Protein AF-A0A422QF37-F1 (afdb_monomer_lite)

InterPro domains:
  IPR006311 Twin-arginine translocation pathway, signal sequence [PS51318] (1-43)
  IPR012675 Beta-grasp domain superfamily [G3DSA:3.10.20.30] (57-100)
  IPR036010 2Fe-2S ferredoxin-like superfamily [SSF54292] (59-100)
  IPR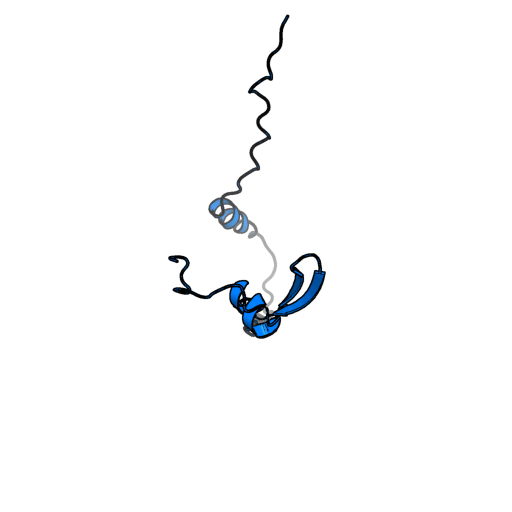052914 Aldehyde Oxidoreductase Iron-Sulfur Subunit [PTHR45331] (57-100)

Foldseek 3Di:
DDDDDDPPPDDDDPPDDDPVVVVVVVPPDDDDDDDDDPDDPPPDPPCVVVPPPPWFDWDWDADPNRIDIDGHRPPQDPQCCCCVVVVNPPRDDDPVPPPD

Radius of gyration: 27.34 Å; chains: 1; bounding box: 63×70×47 Å

pLDDT: mean 74.33, std 21.03, range [38.97, 98.38]

Structure (mmCIF, N/CA/C/O backbone):
data_AF-A0A422QF37-F1
#
_entry.id   AF-A0A422QF37-F1
#
loop_
_atom_site.group_PDB
_atom_site.id
_atom_site.type_symbol
_atom_site.label_atom_id
_atom_site.label_alt_id
_atom_site.label_comp_id
_atom_site.label_asym_id
_atom_site.label_entity_id
_atom_site.label_seq_id
_atom_site.pdbx_PDB_ins_code
_atom_site.Cartn_x
_atom_site.Cartn_y
_atom_site.Cartn_z
_atom_site.occupancy
_atom_site.B_iso_or_equiv
_atom_site.auth_seq_id
_atom_site.auth_comp_id
_atom_site.auth_asym_id
_atom_site.auth_atom_id
_atom_site.pdbx_PDB_model_num
ATOM 1 N N . MET A 1 1 ? 28.742 34.259 35.818 1.00 45.09 1 MET A N 1
ATOM 2 C CA . MET A 1 1 ? 27.998 32.984 35.748 1.00 45.09 1 MET A CA 1
ATOM 3 C C . MET A 1 1 ? 27.506 32.895 34.306 1.00 45.09 1 MET A C 1
ATOM 5 O O . MET A 1 1 ? 26.608 33.644 33.968 1.00 45.09 1 MET A O 1
ATOM 9 N N . THR A 1 2 ? 28.218 32.303 33.339 1.00 47.06 2 THR A N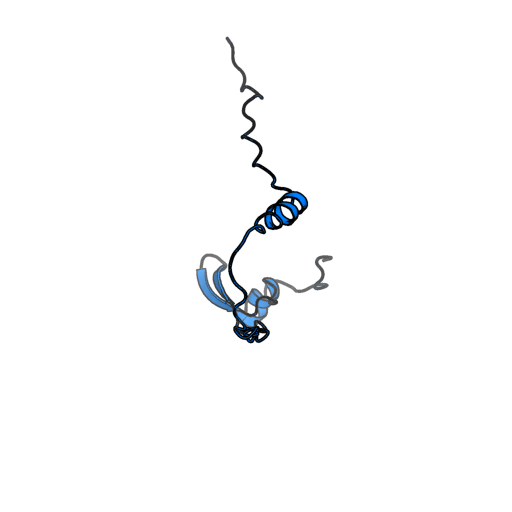 1
ATOM 10 C CA . THR A 1 2 ? 28.639 30.887 33.215 1.00 47.06 2 THR A CA 1
ATOM 11 C C . THR A 1 2 ? 27.469 29.937 33.510 1.00 47.06 2 THR A C 1
ATOM 13 O O . THR A 1 2 ? 26.886 30.064 34.581 1.00 47.06 2 THR A O 1
ATOM 16 N N . THR A 1 3 ? 27.037 29.037 32.620 1.00 58.28 3 THR A N 1
ATOM 17 C CA . THR A 1 3 ? 27.677 28.506 31.393 1.00 58.28 3 THR A CA 1
ATOM 18 C C . THR A 1 3 ? 26.597 28.212 30.337 1.00 58.28 3 THR A C 1
ATOM 20 O O . THR A 1 3 ? 25.562 27.648 30.682 1.00 58.28 3 THR A O 1
ATOM 23 N N . GLY A 1 4 ? 26.806 28.593 29.070 1.00 55.34 4 GLY A N 1
ATOM 24 C CA . GLY A 1 4 ? 25.956 28.136 27.954 1.00 55.34 4 GLY A CA 1
ATOM 25 C C . GLY A 1 4 ? 26.324 26.704 27.529 1.00 55.34 4 GLY A C 1
ATOM 26 O O . GLY A 1 4 ? 27.439 26.282 27.827 1.00 55.34 4 GLY A O 1
ATOM 27 N N . PRO A 1 5 ? 25.437 25.940 26.865 1.00 64.00 5 PRO A N 1
ATOM 28 C CA . PRO A 1 5 ? 25.730 24.554 26.496 1.00 64.00 5 PRO A CA 1
ATOM 29 C C . PRO A 1 5 ? 26.975 24.454 25.602 1.00 64.00 5 PRO A C 1
ATOM 31 O O . PRO A 1 5 ? 27.099 25.157 24.600 1.00 64.00 5 PRO A O 1
ATOM 34 N N . ASP A 1 6 ? 27.895 23.577 26.001 1.00 59.44 6 ASP A N 1
ATOM 35 C CA . ASP A 1 6 ? 29.190 23.359 25.357 1.00 59.44 6 ASP A CA 1
ATOM 36 C C . ASP A 1 6 ? 29.020 22.678 23.977 1.00 59.44 6 ASP A C 1
ATOM 38 O O . ASP A 1 6 ? 28.445 21.583 23.909 1.00 59.44 6 ASP A O 1
ATOM 42 N N . PRO A 1 7 ? 29.525 23.269 22.872 1.00 56.38 7 PRO A N 1
ATOM 43 C CA . PRO A 1 7 ? 29.453 22.667 21.538 1.00 56.38 7 PRO A CA 1
ATOM 44 C C . PRO A 1 7 ? 30.320 21.402 21.371 1.00 56.38 7 PRO A C 1
ATOM 46 O O . PRO A 1 7 ? 30.274 20.772 20.317 1.00 56.38 7 PRO A O 1
ATOM 49 N N . SER A 1 8 ? 31.100 21.007 22.382 1.00 56.88 8 SER A N 1
ATOM 50 C CA . SER A 1 8 ? 32.065 19.897 22.315 1.00 56.88 8 SER A CA 1
ATOM 51 C C . SER A 1 8 ? 31.460 18.495 22.492 1.00 56.88 8 SER A C 1
ATOM 53 O O . SER A 1 8 ? 32.194 17.510 22.477 1.00 56.88 8 SER A O 1
ATOM 55 N N . SER A 1 9 ? 30.137 18.365 22.643 1.00 59.03 9 SER A N 1
ATOM 56 C CA . SER A 1 9 ? 29.446 17.073 22.832 1.00 59.03 9 SER A CA 1
ATOM 57 C C . SER A 1 9 ? 28.930 16.446 21.525 1.00 59.03 9 SER A C 1
ATOM 59 O O . SER A 1 9 ? 27.800 15.965 21.437 1.00 59.03 9 SER A O 1
ATOM 61 N N . LEU A 1 10 ? 29.781 16.407 20.494 1.00 60.62 10 LEU A N 1
ATOM 62 C CA . LEU A 1 10 ? 29.541 15.552 19.327 1.00 60.62 10 LEU A CA 1
ATOM 63 C C . LEU A 1 10 ? 29.683 14.071 19.735 1.00 60.62 10 LEU A C 1
ATOM 65 O O . LEU A 1 10 ? 30.663 13.723 20.399 1.00 60.62 10 LEU A O 1
ATOM 69 N N . PRO A 1 11 ? 28.754 13.176 19.344 1.00 64.25 11 PRO A N 1
ATOM 70 C CA . PRO A 1 11 ? 28.915 11.748 19.593 1.00 64.25 11 PRO A CA 1
ATOM 71 C C . PRO A 1 11 ? 30.153 11.216 18.848 1.00 64.25 11 PRO A C 1
ATOM 73 O O . PRO A 1 11 ? 30.499 11.746 17.786 1.00 64.25 11 PRO A O 1
ATOM 76 N N . PRO A 1 12 ? 30.819 10.160 19.354 1.00 60.59 12 PRO A N 1
ATOM 77 C CA . PRO A 1 12 ? 31.930 9.542 18.644 1.00 60.59 12 PRO A CA 1
ATOM 78 C C . PRO A 1 12 ? 31.447 9.067 17.272 1.00 60.59 12 PRO A C 1
ATOM 80 O O . PRO A 1 12 ? 30.552 8.226 17.173 1.00 60.59 12 PRO A O 1
ATOM 83 N N . GLN A 1 13 ? 32.034 9.639 16.219 1.00 58.84 13 GLN A N 1
ATOM 84 C CA . GLN A 1 13 ? 31.704 9.327 14.831 1.00 58.84 13 GLN A CA 1
ATOM 85 C C . GLN A 1 13 ? 31.840 7.818 14.613 1.00 58.84 13 GLN A C 1
ATOM 87 O O . GLN A 1 13 ? 32.934 7.268 14.750 1.00 58.84 13 GLN A O 1
ATOM 92 N N . ALA A 1 14 ? 30.725 7.150 14.307 1.00 62.84 14 ALA A N 1
ATOM 93 C CA . ALA A 1 14 ? 30.696 5.702 14.154 1.00 62.84 14 ALA A CA 1
ATOM 94 C C . ALA A 1 14 ? 31.714 5.263 13.092 1.00 62.84 14 ALA A C 1
ATOM 96 O O . ALA A 1 14 ? 31.694 5.773 11.970 1.00 62.84 14 ALA A O 1
ATOM 97 N N . THR A 1 15 ? 32.598 4.327 13.453 1.00 62.44 15 THR A N 1
ATOM 98 C CA . THR A 1 15 ? 33.703 3.857 12.607 1.00 62.44 15 THR A CA 1
ATOM 99 C C . THR A 1 15 ? 33.187 3.364 11.258 1.00 62.44 15 THR A C 1
ATOM 101 O O . THR A 1 15 ? 32.704 2.239 11.124 1.00 62.44 15 THR A O 1
ATOM 104 N N . GLN A 1 16 ? 33.291 4.217 10.240 1.00 64.25 16 GLN A N 1
ATOM 105 C CA . GLN A 1 16 ? 32.826 3.925 8.892 1.00 64.25 16 GLN A CA 1
ATOM 106 C C . GLN A 1 16 ? 33.836 3.007 8.198 1.00 64.25 16 GLN A C 1
ATOM 108 O O . GLN A 1 16 ? 34.762 3.461 7.528 1.00 64.25 16 GLN A O 1
ATOM 113 N N . VAL A 1 17 ? 33.663 1.696 8.372 1.00 73.62 17 VAL A N 1
ATOM 114 C CA . VAL A 1 17 ? 34.494 0.693 7.699 1.00 73.62 17 VAL A CA 1
ATOM 115 C C . VAL A 1 17 ? 34.257 0.783 6.192 1.00 73.62 17 VAL A C 1
ATOM 117 O O . VAL A 1 17 ? 33.164 0.516 5.688 1.00 73.62 17 VAL A O 1
ATOM 120 N N . ASN A 1 18 ? 35.294 1.180 5.457 1.00 78.38 18 ASN A N 1
ATOM 121 C CA . ASN A 1 18 ? 35.231 1.287 4.009 1.00 78.38 18 ASN A CA 1
ATOM 122 C C . ASN A 1 18 ? 35.194 -0.121 3.391 1.00 78.38 18 ASN A C 1
ATOM 124 O O . ASN A 1 18 ? 36.042 -0.962 3.688 1.00 78.38 18 ASN A O 1
ATOM 128 N N . ARG A 1 19 ? 34.232 -0.370 2.491 1.00 73.12 19 ARG A N 1
ATOM 129 C CA . ARG A 1 19 ? 34.035 -1.669 1.815 1.00 73.12 19 ARG A CA 1
ATOM 130 C C . ARG A 1 19 ? 35.318 -2.193 1.157 1.00 73.12 19 ARG A C 1
ATOM 132 O O . ARG A 1 19 ? 35.522 -3.400 1.093 1.00 73.12 19 ARG A O 1
ATOM 139 N N . ARG A 1 20 ? 36.183 -1.285 0.692 1.00 67.56 20 ARG A N 1
ATOM 140 C CA . ARG A 1 20 ? 37.471 -1.604 0.065 1.00 67.56 20 ARG A CA 1
ATOM 141 C C . ARG A 1 20 ? 38.468 -2.249 1.037 1.00 67.56 20 ARG A C 1
ATOM 143 O O . ARG A 1 20 ? 39.134 -3.201 0.652 1.00 67.56 20 ARG A O 1
ATOM 150 N N . GLU A 1 21 ? 38.511 -1.788 2.287 1.00 61.06 21 GLU A N 1
ATOM 151 C CA . GLU A 1 21 ? 39.372 -2.351 3.340 1.00 61.06 21 GLU A CA 1
ATOM 152 C C . GLU A 1 21 ? 38.886 -3.743 3.764 1.00 61.06 21 GLU A C 1
ATOM 154 O O . GLU A 1 21 ? 39.682 -4.665 3.924 1.00 61.06 21 GLU A O 1
ATOM 159 N N . PHE A 1 22 ? 37.563 -3.932 3.857 1.00 62.31 22 PHE A N 1
ATOM 160 C CA . PHE A 1 22 ? 36.976 -5.238 4.167 1.00 62.31 22 PHE A CA 1
ATOM 161 C C . PHE A 1 22 ? 37.306 -6.295 3.099 1.00 62.31 22 PHE A C 1
ATOM 163 O O . PHE A 1 22 ? 37.675 -7.414 3.440 1.00 62.31 22 PHE A O 1
ATOM 170 N N . VAL A 1 23 ? 37.241 -5.941 1.809 1.00 65.81 23 VAL A N 1
ATOM 171 C CA . VAL A 1 23 ? 37.599 -6.860 0.710 1.00 65.81 23 VAL A CA 1
ATOM 172 C C . VAL A 1 23 ? 39.092 -7.218 0.723 1.00 65.81 23 VAL A C 1
ATOM 174 O O . VAL A 1 23 ? 39.445 -8.363 0.452 1.00 65.81 23 VAL A O 1
ATOM 177 N N . LEU A 1 24 ? 39.973 -6.277 1.082 1.00 57.56 24 LEU A N 1
ATOM 178 C CA . LEU A 1 24 ? 41.414 -6.536 1.210 1.00 57.56 24 LEU A CA 1
ATOM 179 C C . LEU A 1 24 ? 41.751 -7.429 2.419 1.00 57.56 24 LEU A C 1
ATOM 181 O O . LEU A 1 24 ? 42.686 -8.225 2.348 1.00 57.56 24 LEU A O 1
ATOM 185 N N . SER A 1 25 ? 40.961 -7.359 3.496 1.00 56.53 25 SER A N 1
ATOM 186 C CA . SER A 1 25 ? 41.148 -8.150 4.723 1.00 56.53 25 SER A CA 1
ATOM 187 C C . SER A 1 25 ? 40.965 -9.668 4.555 1.00 56.53 25 SER A C 1
ATOM 189 O O . SER A 1 25 ? 41.348 -10.412 5.456 1.00 56.53 25 SER A O 1
ATOM 191 N N . VAL A 1 26 ? 40.364 -10.148 3.461 1.00 58.47 26 VAL A N 1
ATOM 192 C CA . VAL A 1 26 ? 40.031 -11.578 3.270 1.00 58.47 26 VAL A CA 1
ATOM 193 C C . VAL A 1 26 ? 41.186 -12.381 2.635 1.00 58.47 26 VAL A C 1
ATOM 195 O O . VAL A 1 26 ? 41.140 -13.606 2.583 1.00 58.47 26 VAL A O 1
ATOM 198 N N . LEU A 1 27 ? 42.257 -11.723 2.176 1.00 52.53 27 LEU A N 1
ATOM 199 C CA . LEU A 1 27 ? 43.290 -12.336 1.323 1.00 52.53 27 LEU A CA 1
ATOM 200 C C . LEU A 1 27 ? 44.497 -12.972 2.050 1.00 52.53 27 LEU A C 1
ATOM 202 O O . LEU A 1 27 ? 45.434 -13.406 1.383 1.00 52.53 27 LEU A O 1
ATOM 206 N N . SER A 1 28 ? 44.523 -13.036 3.386 1.00 53.22 28 SER A N 1
ATOM 207 C CA . SER A 1 28 ? 45.755 -13.290 4.163 1.00 53.22 28 SER A CA 1
ATOM 208 C C . SER A 1 28 ? 45.806 -14.596 4.982 1.00 53.22 28 SER A C 1
ATOM 210 O O . SER A 1 28 ? 46.470 -14.644 6.017 1.00 53.22 28 SER A O 1
ATOM 212 N N . VAL A 1 29 ? 45.194 -15.692 4.508 1.00 55.72 29 VAL A N 1
ATOM 213 C CA . VAL A 1 29 ? 45.396 -17.048 5.079 1.00 55.72 29 VAL A CA 1
ATOM 214 C C . VAL A 1 29 ? 45.787 -18.065 3.996 1.00 55.72 29 VAL A C 1
ATOM 216 O O . VAL A 1 29 ? 44.951 -18.827 3.518 1.00 55.72 29 VAL A O 1
ATOM 219 N N . ALA A 1 30 ? 47.071 -18.092 3.612 1.00 50.75 30 ALA A N 1
ATOM 220 C CA . ALA A 1 30 ? 47.637 -19.140 2.747 1.00 50.75 30 ALA A CA 1
ATOM 221 C C . ALA A 1 30 ? 49.179 -19.264 2.848 1.00 50.75 30 ALA A C 1
ATOM 223 O O . ALA A 1 30 ? 49.894 -18.652 2.059 1.00 50.75 30 ALA A O 1
ATOM 224 N N . ALA A 1 31 ? 49.678 -20.065 3.804 1.00 46.56 31 ALA A N 1
ATOM 225 C CA . ALA A 1 31 ? 50.990 -20.759 3.831 1.00 46.56 31 ALA A CA 1
ATOM 226 C C . ALA A 1 31 ? 51.208 -21.395 5.227 1.00 46.56 31 ALA A C 1
ATOM 228 O O . ALA A 1 31 ? 50.864 -20.757 6.215 1.00 46.56 31 ALA A O 1
ATOM 229 N N . ALA A 1 32 ? 51.821 -22.565 5.454 1.00 47.53 32 ALA A N 1
ATOM 230 C CA . ALA A 1 32 ? 52.123 -23.782 4.671 1.00 47.53 32 ALA A CA 1
ATOM 231 C C . ALA A 1 32 ? 52.595 -24.863 5.707 1.00 47.53 32 ALA A C 1
ATOM 233 O O . ALA A 1 32 ? 52.823 -24.505 6.859 1.00 47.53 32 ALA A O 1
ATOM 234 N N . SER A 1 33 ? 52.789 -26.172 5.483 1.00 48.31 33 SER A N 1
ATOM 235 C CA . SER A 1 33 ? 52.780 -27.079 4.314 1.00 48.31 33 SER A CA 1
ATOM 236 C C . SER A 1 33 ? 52.379 -28.499 4.782 1.00 48.31 33 SER A C 1
ATOM 238 O O . SER A 1 33 ? 52.597 -28.813 5.951 1.00 48.31 33 SER A O 1
ATOM 240 N N . GLY A 1 34 ? 51.927 -29.410 3.903 1.00 41.72 34 GLY A N 1
ATOM 241 C CA . GLY A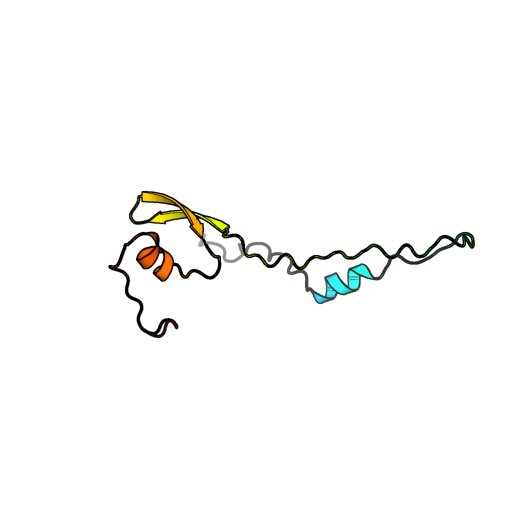 1 34 ? 51.799 -30.835 4.271 1.00 41.72 34 GLY A CA 1
ATOM 242 C C . GLY A 1 34 ? 51.177 -31.767 3.220 1.00 41.72 34 GLY A C 1
ATOM 243 O O . GLY A 1 34 ? 50.018 -31.595 2.881 1.00 41.72 34 GLY A O 1
ATOM 244 N N . ALA A 1 35 ? 51.957 -32.770 2.787 1.00 46.38 35 ALA A N 1
ATOM 245 C CA . ALA A 1 35 ? 51.596 -34.015 2.079 1.00 46.38 35 ALA A CA 1
ATOM 246 C C . ALA A 1 35 ? 50.670 -33.972 0.834 1.00 46.38 35 ALA A C 1
ATOM 248 O O . ALA A 1 35 ? 49.508 -33.583 0.876 1.00 46.38 35 ALA A O 1
ATOM 249 N N . VAL A 1 36 ? 51.166 -34.544 -0.272 1.00 47.34 36 VAL A N 1
ATOM 250 C CA . VAL A 1 36 ? 50.378 -34.850 -1.478 1.00 47.34 36 VAL A CA 1
ATOM 251 C C . VAL A 1 36 ? 49.398 -36.005 -1.234 1.00 47.34 36 VAL A C 1
ATOM 253 O O . VAL A 1 36 ? 49.730 -37.174 -1.413 1.00 47.34 36 VAL A O 1
ATOM 256 N N . GLY A 1 37 ? 48.171 -35.672 -0.842 1.00 40.50 37 GLY A N 1
ATOM 257 C CA . GLY A 1 37 ? 47.025 -36.572 -0.931 1.00 40.50 37 GLY A CA 1
ATOM 258 C C . GLY A 1 37 ? 46.249 -36.309 -2.218 1.00 40.50 37 GLY A C 1
ATOM 259 O O . GLY A 1 37 ? 45.730 -35.211 -2.403 1.00 40.50 37 GLY A O 1
ATOM 260 N N . ALA A 1 38 ? 46.133 -37.312 -3.091 1.00 49.19 38 ALA A N 1
ATOM 261 C CA . ALA A 1 38 ? 45.121 -37.310 -4.143 1.00 49.19 38 ALA A CA 1
ATOM 262 C C . ALA A 1 38 ? 43.754 -37.581 -3.494 1.00 49.19 38 ALA A C 1
ATOM 264 O O . ALA A 1 38 ? 43.303 -38.720 -3.436 1.00 49.19 38 ALA A O 1
ATOM 265 N N . GLY A 1 39 ? 43.163 -36.536 -2.917 1.00 39.94 39 GLY A N 1
ATOM 266 C CA . GLY A 1 39 ? 41.778 -36.520 -2.466 1.00 39.94 39 GLY A CA 1
ATOM 267 C C . GLY A 1 39 ? 40.982 -35.618 -3.394 1.00 39.94 39 GLY A C 1
ATOM 268 O O . GLY A 1 39 ? 41.378 -34.471 -3.607 1.00 39.94 39 GLY A O 1
ATOM 269 N N . GLU A 1 40 ? 39.908 -36.155 -3.970 1.00 38.97 40 GLU A N 1
ATOM 270 C CA . GLU A 1 40 ? 39.037 -35.469 -4.920 1.00 38.97 40 GLU A CA 1
ATOM 271 C C . GLU A 1 40 ? 38.790 -34.004 -4.547 1.00 38.97 40 GLU A C 1
ATOM 273 O O . GLU A 1 40 ? 38.388 -33.680 -3.426 1.00 38.97 40 GLU A O 1
ATOM 278 N N . ALA A 1 41 ? 38.923 -33.123 -5.541 1.00 48.75 41 ALA A N 1
ATOM 279 C CA . ALA A 1 41 ? 38.297 -31.813 -5.499 1.00 48.75 41 ALA A CA 1
ATOM 280 C C . ALA A 1 41 ? 36.776 -32.021 -5.481 1.00 48.75 41 ALA A C 1
ATOM 282 O O . ALA A 1 41 ? 36.124 -32.043 -6.526 1.00 48.75 41 ALA A O 1
ATOM 283 N N . GLN A 1 42 ? 36.220 -32.228 -4.284 1.00 45.38 42 GLN A N 1
ATOM 284 C CA . GLN A 1 42 ? 34.787 -32.322 -4.067 1.00 45.38 42 GLN A CA 1
ATOM 285 C C . GLN A 1 42 ? 34.185 -30.957 -4.384 1.00 45.38 42 GLN A C 1
ATOM 287 O O . GLN A 1 42 ? 34.125 -30.068 -3.534 1.00 45.38 42 GLN A O 1
ATOM 292 N N . ALA A 1 43 ? 33.768 -30.795 -5.639 1.00 51.03 43 ALA A N 1
ATOM 293 C CA . ALA A 1 43 ? 32.946 -29.684 -6.063 1.00 51.03 43 ALA A CA 1
ATOM 294 C C . ALA A 1 43 ? 31.687 -29.712 -5.198 1.00 51.03 43 ALA A C 1
ATOM 296 O O . ALA A 1 43 ? 30.814 -30.562 -5.378 1.00 51.03 43 ALA A O 1
ATOM 297 N N . GLN A 1 44 ? 31.623 -28.809 -4.220 1.00 54.69 44 GLN A N 1
ATOM 298 C CA . GLN A 1 44 ? 30.396 -28.582 -3.481 1.00 54.69 44 GLN A CA 1
ATOM 299 C C . GLN A 1 44 ? 29.346 -28.180 -4.516 1.00 54.69 44 GLN A C 1
ATOM 301 O O . GLN A 1 44 ? 29.595 -27.231 -5.270 1.00 54.69 44 GLN A O 1
ATOM 306 N N . PRO A 1 45 ? 28.209 -28.892 -4.605 1.00 51.22 45 PRO A N 1
ATOM 307 C CA . PRO A 1 45 ? 27.119 -28.425 -5.426 1.00 51.22 45 PRO A CA 1
ATOM 308 C C . PRO A 1 45 ? 26.672 -27.110 -4.802 1.00 51.22 45 PRO A C 1
ATOM 310 O O . PRO A 1 45 ? 26.017 -27.086 -3.761 1.00 51.22 45 PRO A O 1
ATOM 313 N N . V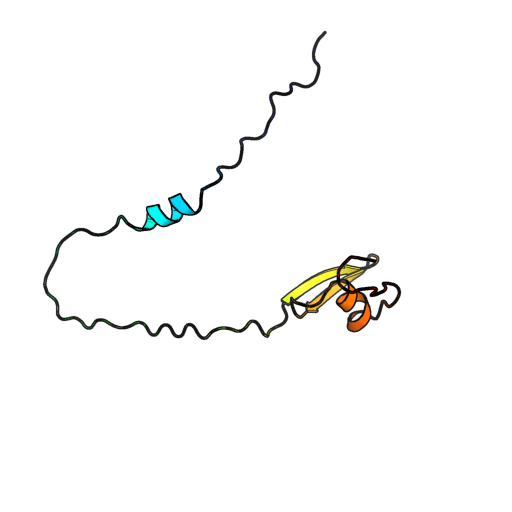AL A 1 46 ? 27.044 -26.003 -5.444 1.00 54.59 46 VAL A N 1
ATOM 314 C CA . VAL A 1 46 ? 26.372 -24.724 -5.250 1.00 54.59 46 VAL A CA 1
ATOM 315 C C . VAL A 1 46 ? 25.007 -24.831 -5.914 1.00 54.59 46 VAL A C 1
ATOM 317 O O . VAL A 1 46 ? 24.696 -24.137 -6.877 1.00 54.59 46 VAL A O 1
ATOM 320 N N . ASP A 1 47 ? 24.166 -25.684 -5.326 1.00 52.47 47 ASP A N 1
ATOM 321 C CA . ASP A 1 47 ? 22.713 -25.628 -5.415 1.00 52.47 47 ASP A CA 1
ATOM 322 C C . ASP A 1 47 ? 22.240 -24.399 -4.619 1.00 52.47 47 ASP A C 1
ATOM 324 O O . ASP A 1 47 ? 21.407 -24.438 -3.716 1.00 52.47 47 ASP A O 1
ATOM 328 N N . ALA A 1 48 ? 22.824 -23.253 -4.980 1.00 55.75 48 ALA A N 1
ATOM 329 C CA . ALA A 1 48 ? 22.238 -21.947 -4.827 1.00 55.75 48 ALA A CA 1
ATOM 330 C C . ALA A 1 48 ? 21.078 -21.888 -5.822 1.00 55.75 48 ALA A C 1
ATOM 332 O O . ALA A 1 48 ? 21.106 -21.141 -6.804 1.00 55.75 48 ALA A O 1
ATOM 333 N N . ALA A 1 49 ? 20.063 -22.715 -5.553 1.00 53.75 49 ALA A N 1
ATOM 334 C CA . ALA A 1 49 ? 18.724 -22.500 -6.034 1.00 53.75 49 ALA A CA 1
ATOM 335 C C . ALA A 1 49 ? 18.438 -21.023 -5.782 1.00 53.75 49 ALA A C 1
ATOM 337 O O . ALA A 1 49 ? 18.463 -20.551 -4.642 1.00 53.75 49 ALA A O 1
ATOM 338 N N . LEU A 1 50 ? 18.280 -20.273 -6.871 1.00 56.97 50 LEU A N 1
ATOM 339 C CA . LEU A 1 50 ? 17.914 -18.874 -6.806 1.00 56.97 50 LEU A CA 1
ATOM 340 C C . LEU A 1 50 ? 16.523 -18.841 -6.179 1.00 56.97 50 LEU A C 1
ATOM 342 O O . LEU A 1 50 ? 15.530 -18.992 -6.889 1.00 56.97 50 LEU A O 1
ATOM 346 N N . GLU A 1 51 ? 16.455 -18.694 -4.855 1.00 56.91 51 GLU A N 1
ATOM 347 C CA . GLU A 1 51 ? 15.206 -18.522 -4.125 1.00 56.91 51 GLU A CA 1
ATOM 348 C C . GLU A 1 51 ? 14.634 -17.157 -4.492 1.00 56.91 51 GLU A C 1
ATOM 350 O O . GLU A 1 51 ? 14.781 -16.154 -3.785 1.00 56.91 51 GLU A O 1
ATOM 355 N N . VAL A 1 52 ? 13.985 -17.128 -5.659 1.00 58.94 52 VAL A N 1
ATOM 356 C CA . VAL A 1 52 ? 13.140 -16.036 -6.105 1.00 58.94 52 VAL A CA 1
ATOM 357 C C . VAL A 1 52 ? 12.129 -15.832 -4.989 1.00 58.94 52 VAL A C 1
ATOM 359 O O . VAL A 1 52 ? 11.220 -16.648 -4.818 1.00 58.94 52 VAL A O 1
ATOM 362 N N . HIS A 1 53 ? 12.315 -14.762 -4.214 1.00 65.12 53 HIS A N 1
ATOM 363 C CA . HIS A 1 53 ? 11.432 -14.374 -3.120 1.00 65.12 53 HIS A CA 1
ATOM 364 C C . HIS A 1 53 ? 10.049 -14.042 -3.696 1.00 65.12 53 HIS A C 1
ATOM 366 O O . HIS A 1 53 ? 9.736 -12.910 -4.06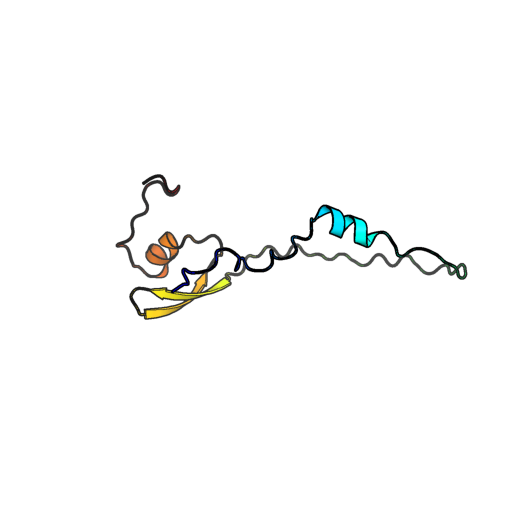0 1.00 65.12 53 HIS A O 1
ATOM 372 N N . THR A 1 54 ? 9.258 -15.103 -3.835 1.00 64.94 54 THR A N 1
ATOM 373 C CA . THR A 1 54 ? 7.901 -15.140 -4.394 1.00 64.94 54 THR A CA 1
ATOM 374 C C . THR A 1 54 ? 6.868 -15.254 -3.265 1.00 64.94 54 THR A C 1
ATOM 376 O O . THR A 1 54 ? 5.671 -15.104 -3.487 1.00 64.94 54 THR A O 1
ATOM 379 N N . GLY A 1 55 ? 7.329 -15.500 -2.033 1.00 77.00 55 GLY A N 1
ATOM 380 C CA . GLY A 1 55 ? 6.523 -15.410 -0.822 1.00 77.00 55 GLY A CA 1
ATOM 381 C C . GLY A 1 55 ? 6.365 -13.961 -0.363 1.00 77.00 55 GLY A C 1
ATOM 382 O O . GLY A 1 55 ? 7.318 -13.182 -0.386 1.00 77.00 55 GLY A O 1
ATOM 383 N N . GLY A 1 56 ? 5.159 -13.606 0.078 1.00 91.56 56 GLY A N 1
ATOM 384 C CA . GLY A 1 56 ? 4.924 -12.322 0.730 1.00 91.56 56 GLY A CA 1
ATOM 385 C C . GLY A 1 56 ? 5.567 -12.253 2.121 1.00 91.56 56 GLY A C 1
ATOM 386 O O . GLY A 1 56 ? 5.725 -13.262 2.806 1.00 91.56 56 GLY A O 1
ATOM 387 N N . VAL A 1 57 ? 5.902 -11.040 2.548 1.00 95.56 57 VAL A N 1
ATOM 388 C CA . VAL A 1 57 ? 6.555 -10.730 3.824 1.00 95.56 57 VAL A CA 1
ATOM 389 C C . VAL A 1 57 ? 5.491 -10.441 4.895 1.00 95.56 57 VAL A C 1
ATOM 391 O O . VAL A 1 57 ? 4.538 -9.710 4.605 1.00 95.56 57 VAL A O 1
ATOM 394 N N . PRO A 1 58 ? 5.612 -10.978 6.126 1.00 96.69 58 PRO A N 1
ATOM 395 C CA . PRO A 1 58 ? 4.743 -10.598 7.237 1.00 96.69 58 PRO A CA 1
ATOM 396 C C . PRO A 1 58 ? 5.017 -9.151 7.676 1.00 96.69 58 PRO A C 1
ATOM 398 O O . PRO A 1 58 ? 6.157 -8.758 7.914 1.00 96.69 58 PRO A O 1
ATOM 401 N N . LEU A 1 59 ? 3.952 -8.365 7.811 1.00 96.81 59 LEU A N 1
ATOM 402 C CA . LEU A 1 59 ? 3.964 -6.947 8.151 1.00 96.81 59 LEU A CA 1
ATOM 403 C C . LEU A 1 59 ? 2.940 -6.665 9.256 1.00 96.81 59 LEU A C 1
ATOM 405 O O . LEU A 1 59 ? 1.759 -6.989 9.119 1.00 96.81 59 LEU A O 1
ATOM 409 N N . SER A 1 60 ? 3.386 -5.991 10.315 1.00 98.00 60 SER A N 1
ATOM 410 C CA . SER A 1 60 ? 2.525 -5.413 11.352 1.00 98.00 60 SER A CA 1
ATOM 411 C C . SER A 1 60 ? 2.526 -3.893 11.216 1.00 98.00 60 SER A C 1
ATOM 413 O O . SER A 1 60 ? 3.583 -3.268 11.232 1.00 98.00 60 SER A O 1
ATOM 415 N N . VAL A 1 61 ? 1.346 -3.293 11.082 1.00 97.88 61 VAL A N 1
ATOM 416 C CA . VAL A 1 61 ? 1.157 -1.855 10.834 1.00 97.88 61 VAL A CA 1
ATOM 417 C C . VAL A 1 61 ? -0.008 -1.323 11.669 1.00 97.88 61 VAL A C 1
ATOM 419 O O . VAL A 1 61 ? -0.927 -2.071 11.997 1.00 97.88 61 VAL A O 1
ATOM 422 N N . VAL A 1 62 ? 0.018 -0.039 12.026 1.00 98.38 62 VAL A N 1
ATOM 423 C CA . VAL A 1 62 ? -1.130 0.657 12.626 1.00 98.38 62 VAL A CA 1
ATOM 424 C C . VAL A 1 62 ? -1.729 1.584 11.574 1.00 98.38 62 VAL A C 1
ATOM 426 O O . VAL A 1 62 ? -1.021 2.420 11.018 1.00 98.38 62 VAL A O 1
ATOM 429 N N . VAL A 1 63 ? -3.025 1.447 11.296 1.00 97.94 63 VAL A N 1
ATOM 430 C CA . VAL A 1 63 ? -3.751 2.276 10.323 1.00 97.94 63 VAL A CA 1
ATOM 431 C C . VAL A 1 63 ? -4.948 2.899 11.026 1.00 97.94 63 VAL A C 1
ATOM 433 O O . VAL A 1 63 ? -5.784 2.185 11.566 1.00 97.94 63 VAL A O 1
ATOM 436 N N . ASN A 1 64 ? -5.026 4.233 11.046 1.00 97.44 64 ASN A N 1
ATOM 437 C CA . ASN A 1 64 ? -6.089 4.990 11.727 1.00 97.44 64 ASN A CA 1
ATOM 438 C C . ASN A 1 64 ? -6.286 4.602 13.213 1.00 97.44 64 ASN A C 1
ATOM 440 O O . ASN A 1 64 ? -7.401 4.625 13.724 1.00 97.44 64 ASN A O 1
ATOM 444 N N . GLY A 1 65 ? -5.199 4.229 13.902 1.00 98.12 65 GLY A N 1
ATOM 445 C CA . GLY A 1 65 ? -5.212 3.765 15.298 1.00 98.12 65 GLY A CA 1
ATOM 446 C C . GLY A 1 65 ? -5.473 2.263 15.485 1.00 98.12 65 GLY A C 1
ATOM 447 O O . GLY A 1 65 ? -5.305 1.755 16.588 1.00 98.12 65 GLY A O 1
ATOM 448 N N . GLU A 1 66 ? -5.822 1.532 14.425 1.00 98.19 66 GLU A N 1
ATOM 449 C CA . GLU A 1 66 ? -6.089 0.093 14.468 1.00 98.19 66 GLU A CA 1
ATOM 450 C C . GLU A 1 66 ? -4.838 -0.717 14.096 1.00 98.19 66 GLU A C 1
ATOM 452 O O . GLU A 1 66 ? -4.252 -0.527 13.026 1.00 98.19 66 GLU A O 1
ATOM 457 N N . GLN A 1 67 ? -4.426 -1.641 14.967 1.00 98.31 67 GLN A N 1
ATOM 458 C CA . GLN A 1 67 ? -3.317 -2.558 14.701 1.00 98.31 67 GLN A CA 1
ATOM 459 C C . GLN A 1 67 ? -3.757 -3.662 13.730 1.00 98.31 67 GLN A C 1
ATOM 461 O O . GLN A 1 67 ? -4.718 -4.382 13.988 1.00 98.31 67 GLN A O 1
ATOM 466 N N . ARG A 1 68 ? -3.020 -3.832 12.630 1.00 97.75 68 ARG A N 1
ATOM 467 C CA . ARG A 1 68 ? -3.274 -4.835 11.589 1.00 97.75 68 ARG A CA 1
ATOM 468 C C . ARG A 1 68 ? -2.005 -5.644 11.318 1.00 97.75 68 ARG 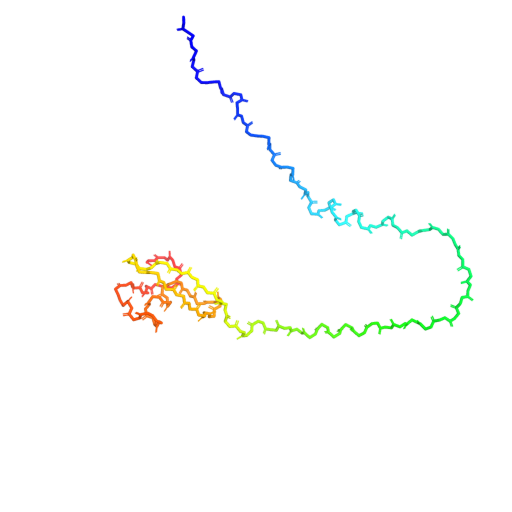A C 1
ATOM 470 O O . ARG A 1 68 ? -0.923 -5.072 11.199 1.00 97.75 68 ARG A O 1
ATOM 477 N N . ALA A 1 69 ? -2.146 -6.962 11.210 1.00 97.69 69 ALA A N 1
ATOM 478 C CA . ALA A 1 69 ? -1.081 -7.890 10.833 1.00 97.69 69 ALA A CA 1
ATOM 479 C C . ALA A 1 69 ? -1.481 -8.613 9.541 1.00 97.69 69 ALA A C 1
ATOM 481 O O . ALA A 1 69 ? -2.622 -9.057 9.407 1.00 97.69 69 ALA A O 1
ATOM 482 N N . LEU A 1 70 ? -0.573 -8.677 8.569 1.00 96.62 70 LEU A N 1
ATOM 483 C CA . LEU A 1 70 ? -0.870 -9.144 7.218 1.00 96.62 70 LEU A CA 1
ATOM 484 C C . LEU A 1 70 ? 0.393 -9.603 6.482 1.00 96.62 70 LEU A C 1
ATOM 486 O O . LEU A 1 70 ? 1.493 -9.166 6.796 1.00 96.62 70 LEU A O 1
ATOM 490 N N . THR A 1 71 ? 0.224 -10.429 5.452 1.00 96.56 71 THR A N 1
ATOM 491 C CA . THR A 1 71 ? 1.308 -10.821 4.538 1.00 96.56 71 THR A CA 1
ATOM 492 C C . THR A 1 71 ? 1.165 -10.060 3.216 1.00 96.56 71 THR A C 1
ATOM 494 O O . THR A 1 71 ? 0.073 -10.030 2.635 1.00 96.56 71 THR A O 1
ATOM 497 N N . VAL A 1 72 ? 2.246 -9.424 2.750 1.00 96.06 72 VAL A N 1
ATOM 498 C CA . VAL A 1 72 ? 2.261 -8.519 1.580 1.00 96.06 72 VAL A CA 1
ATOM 499 C C . VAL A 1 72 ? 3.362 -8.881 0.583 1.00 96.06 72 VAL A C 1
ATOM 501 O O . VAL A 1 72 ? 4.440 -9.297 0.989 1.00 96.06 72 VAL A O 1
ATOM 504 N N . ASP A 1 73 ? 3.137 -8.688 -0.720 1.00 95.19 73 ASP A N 1
ATOM 505 C CA . ASP A 1 73 ? 4.252 -8.683 -1.681 1.00 95.19 73 ASP A CA 1
ATOM 506 C C . ASP A 1 73 ? 5.142 -7.458 -1.368 1.00 95.19 73 ASP A C 1
ATOM 508 O O . ASP A 1 73 ? 4.597 -6.355 -1.235 1.00 95.19 73 ASP A O 1
ATOM 512 N N . PRO A 1 74 ? 6.476 -7.604 -1.232 1.00 94.69 74 PRO A N 1
ATOM 513 C CA . PRO A 1 74 ? 7.378 -6.505 -0.870 1.00 94.69 74 PRO A CA 1
ATOM 514 C C . PRO A 1 74 ? 7.445 -5.363 -1.903 1.00 94.69 74 PRO A C 1
ATOM 516 O O . PRO A 1 74 ? 7.999 -4.308 -1.604 1.00 94.69 74 PRO A O 1
ATOM 519 N N . ARG A 1 75 ? 6.879 -5.541 -3.104 1.00 94.94 75 ARG A N 1
ATOM 520 C CA . ARG A 1 75 ? 6.716 -4.505 -4.139 1.00 94.94 75 ARG A CA 1
ATOM 521 C C . ARG A 1 75 ? 5.426 -3.691 -3.976 1.00 94.94 75 ARG A C 1
ATOM 523 O O . ARG A 1 75 ? 5.242 -2.707 -4.689 1.00 94.94 75 ARG A O 1
ATOM 530 N N . THR A 1 76 ? 4.520 -4.089 -3.078 1.00 95.50 76 THR A N 1
ATOM 531 C CA . THR A 1 76 ? 3.249 -3.384 -2.839 1.00 95.50 76 THR A CA 1
ATOM 532 C C . THR A 1 76 ? 3.528 -2.008 -2.239 1.00 95.50 76 THR A C 1
ATOM 534 O O . THR A 1 76 ? 4.094 -1.912 -1.150 1.00 95.50 76 THR A O 1
ATOM 537 N N . SER A 1 77 ? 3.099 -0.931 -2.903 1.00 96.38 77 SER A N 1
ATOM 538 C CA . SER A 1 77 ? 3.199 0.408 -2.317 1.00 96.38 77 SER A CA 1
ATOM 539 C C . SER A 1 77 ? 2.276 0.534 -1.095 1.00 96.38 77 SER A C 1
ATOM 541 O O . SER A 1 77 ? 1.217 -0.095 -1.032 1.00 96.38 77 SER A O 1
ATOM 543 N N . ALA A 1 78 ? 2.623 1.385 -0.124 1.00 96.62 78 ALA A N 1
ATOM 544 C CA . ALA A 1 78 ? 1.748 1.641 1.027 1.00 96.62 78 ALA A CA 1
ATOM 545 C C . ALA A 1 78 ? 0.362 2.175 0.601 1.00 96.62 78 ALA A C 1
ATOM 547 O O . ALA A 1 78 ? -0.646 1.896 1.248 1.00 96.62 78 ALA A O 1
ATOM 548 N N . LEU A 1 79 ? 0.306 2.897 -0.521 1.00 97.62 79 LEU A N 1
ATOM 549 C CA . LEU A 1 79 ? -0.924 3.400 -1.120 1.00 97.62 79 LEU A CA 1
ATOM 550 C C . LEU A 1 79 ? -1.805 2.266 -1.667 1.00 97.62 79 LEU A C 1
ATOM 552 O O . LEU A 1 79 ? -2.997 2.223 -1.367 1.00 97.62 79 LEU A O 1
ATOM 556 N N . ASP A 1 80 ? -1.223 1.333 -2.420 1.00 97.50 80 ASP A N 1
ATOM 557 C CA . ASP A 1 80 ? -1.943 0.174 -2.964 1.00 97.50 80 ASP A CA 1
ATOM 558 C C . ASP A 1 80 ? -2.365 -0.793 -1.851 1.00 97.50 80 ASP A C 1
ATOM 560 O O . ASP A 1 80 ? -3.459 -1.355 -1.890 1.00 97.50 80 ASP A O 1
ATOM 564 N N . LEU A 1 81 ? -1.556 -0.917 -0.793 1.00 97.56 81 LEU A N 1
ATOM 565 C CA . LEU A 1 81 ? -1.937 -1.649 0.410 1.00 97.56 81 LEU A CA 1
ATOM 566 C C . LEU A 1 81 ? -3.206 -1.059 1.048 1.00 97.56 81 LEU A C 1
ATOM 568 O O . LEU A 1 81 ? -4.166 -1.788 1.305 1.00 97.56 81 LEU A O 1
ATOM 572 N N . LEU A 1 82 ? -3.230 0.256 1.291 1.00 98.00 82 LEU A N 1
ATOM 573 C CA . LEU A 1 82 ? -4.387 0.934 1.880 1.00 98.00 82 LEU A CA 1
ATOM 574 C C . LEU A 1 82 ? -5.635 0.774 1.006 1.00 98.00 82 LEU A C 1
ATOM 576 O O . LEU A 1 82 ? -6.697 0.409 1.509 1.00 98.00 82 LEU A O 1
ATOM 580 N N . ARG A 1 83 ? -5.509 1.021 -0.298 1.00 97.88 83 ARG A N 1
ATOM 581 C CA . ARG A 1 83 ? -6.646 1.052 -1.223 1.00 97.88 83 ARG A CA 1
ATOM 582 C C . ARG A 1 83 ? -7.188 -0.331 -1.557 1.00 97.88 83 ARG A C 1
ATOM 584 O O . ARG A 1 83 ? -8.387 -0.547 -1.431 1.00 97.88 83 ARG A O 1
ATOM 591 N N . GLU A 1 84 ? -6.319 -1.251 -1.964 1.00 97.00 84 GLU A N 1
ATOM 592 C CA . GLU A 1 84 ? -6.724 -2.495 -2.630 1.00 97.00 84 GLU A CA 1
ATOM 593 C C . GLU A 1 84 ? -6.776 -3.686 -1.654 1.00 97.00 84 GLU A C 1
ATOM 595 O O . GLU A 1 84 ? -7.558 -4.615 -1.843 1.00 97.00 84 GLU A O 1
ATOM 600 N N . ARG A 1 85 ? -5.978 -3.666 -0.571 1.00 96.19 85 ARG A N 1
ATOM 601 C CA . ARG A 1 85 ? -5.975 -4.731 0.457 1.00 96.19 85 ARG A CA 1
ATOM 602 C C . ARG A 1 85 ? -6.795 -4.372 1.694 1.00 96.19 85 ARG A C 1
ATOM 604 O O . ARG A 1 85 ? -7.361 -5.269 2.311 1.00 96.19 85 ARG A O 1
ATOM 611 N N . LEU A 1 86 ? -6.853 -3.089 2.062 1.00 97.00 86 LEU A N 1
ATOM 612 C CA . LEU A 1 86 ? -7.605 -2.602 3.228 1.00 97.00 86 LEU A CA 1
ATOM 613 C C . LEU A 1 86 ? -8.896 -1.841 2.862 1.00 97.00 86 LEU A C 1
ATOM 615 O O . LEU A 1 86 ? -9.616 -1.424 3.765 1.00 97.00 86 LEU A O 1
ATOM 619 N N . ALA A 1 87 ? -9.209 -1.686 1.567 1.00 97.19 87 ALA A N 1
ATOM 620 C CA . ALA A 1 87 ? -10.390 -0.981 1.042 1.00 97.19 87 ALA A CA 1
ATOM 621 C C . ALA A 1 87 ? -10.507 0.513 1.443 1.00 97.19 87 ALA A C 1
ATOM 623 O O . ALA A 1 87 ? -11.574 1.122 1.332 1.00 97.19 87 ALA A O 1
ATOM 624 N N . LEU A 1 88 ? -9.409 1.145 1.874 1.00 97.94 88 LEU A N 1
ATOM 625 C CA . LEU A 1 88 ? -9.353 2.545 2.309 1.00 97.94 88 LEU A CA 1
ATOM 626 C C . LEU A 1 88 ? -9.084 3.481 1.117 1.00 97.94 88 LEU A C 1
ATOM 628 O O . LEU A 1 88 ? -7.988 4.003 0.921 1.00 97.94 88 LEU A O 1
ATOM 632 N N . THR A 1 89 ? -10.119 3.718 0.310 1.00 96.50 89 THR A N 1
ATOM 633 C CA . THR A 1 89 ? -10.051 4.433 -0.986 1.00 96.50 89 THR A CA 1
ATOM 634 C C . THR A 1 89 ? -9.927 5.967 -0.906 1.00 96.50 89 THR A C 1
ATOM 636 O O . THR A 1 89 ? -9.933 6.655 -1.938 1.00 96.50 89 THR A O 1
ATOM 639 N N . GLY A 1 90 ? -9.804 6.520 0.308 1.00 97.44 90 GLY A N 1
ATOM 640 C CA . GLY A 1 90 ? -9.594 7.953 0.541 1.00 97.44 90 GLY A CA 1
ATOM 641 C C . GLY A 1 90 ? -8.258 8.447 -0.020 1.00 97.44 90 GLY A C 1
ATOM 642 O O . GLY A 1 90 ? -8.218 9.487 -0.678 1.00 97.44 90 GLY A O 1
ATOM 643 N N . ALA A 1 91 ? -7.192 7.662 0.158 1.00 95.88 91 ALA A N 1
ATOM 644 C CA . ALA A 1 91 ? -5.888 7.935 -0.437 1.00 95.88 91 ALA A CA 1
ATOM 645 C C . ALA A 1 91 ? -5.926 7.714 -1.964 1.00 95.88 91 ALA A C 1
ATOM 647 O O . ALA A 1 91 ? -6.432 6.701 -2.468 1.00 95.88 91 ALA A O 1
ATOM 648 N N . LYS A 1 92 ? -5.412 8.686 -2.724 1.00 96.25 92 LYS A N 1
ATOM 649 C CA . LYS A 1 92 ? -5.496 8.717 -4.191 1.00 96.25 92 LYS A CA 1
ATOM 650 C C . LYS A 1 92 ? -4.152 8.374 -4.825 1.00 96.25 92 LYS A C 1
ATOM 652 O O . LYS A 1 92 ? -3.121 8.855 -4.374 1.00 96.25 92 LYS A O 1
ATOM 657 N N . LYS A 1 93 ? -4.187 7.576 -5.894 1.00 95.94 93 LYS A N 1
ATOM 658 C CA . LYS A 1 93 ? -3.060 7.399 -6.815 1.00 95.94 93 LYS A CA 1
ATOM 659 C C . LYS A 1 93 ? -3.184 8.451 -7.914 1.00 95.94 93 LYS A C 1
ATOM 661 O O . LYS A 1 93 ? -4.178 8.455 -8.635 1.00 95.94 93 LYS A O 1
ATOM 666 N N . GLY A 1 94 ? -2.221 9.370 -7.953 1.00 95.19 94 GLY A N 1
ATOM 667 C CA . GLY A 1 94 ? -2.070 10.372 -9.005 1.00 95.19 94 GLY A CA 1
ATOM 668 C C . GLY A 1 94 ? -1.210 9.824 -10.143 1.00 95.19 94 GLY A C 1
ATOM 669 O O . GLY A 1 94 ? -1.635 8.946 -10.884 1.00 95.19 94 GLY A O 1
ATOM 670 N N . CYS A 1 95 ? 0.022 10.317 -10.250 1.00 95.44 95 CYS A N 1
ATOM 671 C CA . CYS A 1 95 ? 1.001 9.925 -11.272 1.00 95.44 95 CYS A CA 1
ATOM 672 C C . CYS A 1 95 ? 1.781 8.628 -10.976 1.00 95.44 95 CYS A C 1
ATOM 674 O O . CYS A 1 95 ? 2.620 8.242 -11.781 1.00 95.44 95 CYS A O 1
ATOM 676 N N . ASP A 1 96 ? 1.581 8.015 -9.804 1.00 94.88 96 ASP A N 1
ATOM 677 C CA . ASP A 1 96 ? 2.306 6.831 -9.290 1.00 94.88 96 ASP A CA 1
ATOM 678 C C . ASP A 1 96 ? 3.847 6.950 -9.197 1.00 94.88 96 ASP A C 1
ATOM 680 O O . ASP A 1 96 ? 4.557 5.981 -8.929 1.00 94.88 96 ASP A O 1
ATOM 684 N N . HIS A 1 97 ? 4.379 8.162 -9.380 1.00 95.19 97 HIS A N 1
ATOM 685 C CA . HIS A 1 97 ? 5.816 8.458 -9.401 1.00 95.19 97 HIS A CA 1
ATOM 686 C C . HIS A 1 97 ? 6.207 9.642 -8.494 1.00 95.19 97 HIS A C 1
ATOM 688 O O . HIS A 1 97 ? 7.283 10.214 -8.648 1.00 95.19 97 HIS A O 1
ATOM 694 N N . GLY A 1 98 ? 5.339 10.023 -7.547 1.00 92.88 98 GLY A N 1
ATOM 695 C CA . GLY A 1 98 ? 5.624 11.045 -6.525 1.00 92.88 98 GLY A CA 1
ATOM 696 C C . GLY A 1 98 ? 5.658 12.499 -7.020 1.00 92.88 98 GLY A C 1
ATOM 697 O O . GLY A 1 98 ? 6.225 13.352 -6.347 1.00 92.88 98 GLY A O 1
ATOM 698 N N . GLN A 1 99 ? 5.078 12.783 -8.190 1.00 96.38 99 GLN A N 1
ATOM 699 C CA . GLN A 1 99 ? 5.035 14.115 -8.819 1.00 96.38 99 GLN A CA 1
ATOM 700 C C . GLN A 1 99 ? 3.722 14.883 -8.556 1.00 96.38 99 GLN A C 1
ATOM 702 O O . GLN A 1 99 ? 3.637 16.063 -8.891 1.00 96.38 99 GLN A O 1
ATOM 707 N N . CYS A 1 100 ? 2.701 14.225 -7.992 1.00 88.19 100 CYS A N 1
ATOM 708 C CA . CYS A 1 100 ? 1.418 14.805 -7.579 1.00 88.19 100 CYS A CA 1
ATOM 709 C C . CYS A 1 100 ? 0.742 13.956 -6.494 1.00 88.19 100 CYS A C 1
ATOM 711 O O . CYS A 1 100 ? 1.082 12.750 -6.413 1.00 88.19 100 CYS A O 1
#

Organism: NCBI:txid373040

Sequence (100 aa):
MTTGPDPSSLPPQATQVNRREFVLSVLSVAAASGAVGAGEAQAQPVDAALEVHTGGVPLSVVVNGEQRALTVDPRTSALDLLRERLALTGAKKGCDHGQC

Secondary structure (DSSP, 8-state):
---PPPTT-PPP------HHHHHHTTS---------------------------SPEEEEEEETTEEEEEEE-TT--HHHIIIIIS--TTS--SSSSS--